Protein AF-A0A2T7BGQ7-F1 (afdb_monomer_lite)

Secondary structure (DSSP, 8-state):
-HHHHHHHHHHHHHHHHHHHHHHHHHHHHHHHHHHHHHHHHHHHHHHHHHHHHHTT-----HHHHHHHHHHHHHHHHHHHHHHHHHHHHHH-TT----HHHHHHHHHHHHHHHHHHHHHHHHHHHHHHHHHHHHHHHHHHHHHHHHHHHHHH-

Organism: NCBI:txid2169414

Radius of gyration: 31.66 Å; chains: 1; bounding box: 71×23×114 Å

pLDDT: mean 89.84, std 5.89, range [54.12, 96.81]

Sequence (153 aa):
MILFVLICVACFFTTGRHEMNLLTQQSRQYEKMGYYREEVTHHFDDALVKFNALTQYVNADAQELSNQALLINGIQADNNKVRGLLDERRADPNLAPTASQEFYEKMTRNVIILASIKDSLSQTRYQSASLREQLDACSRTSQKAINDLNRLH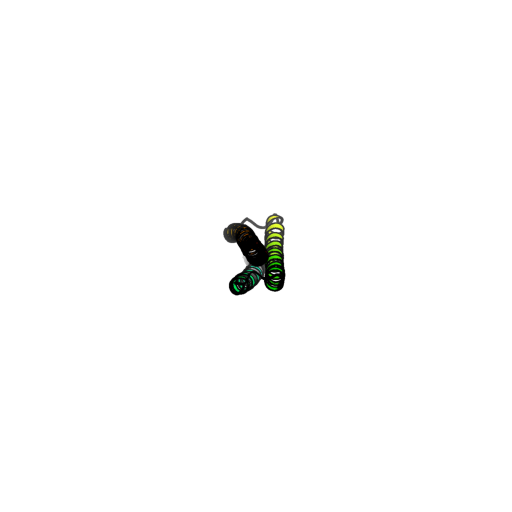

Structure (mmCIF, N/CA/C/O backbone):
data_AF-A0A2T7BGQ7-F1
#
_entry.id   AF-A0A2T7BGQ7-F1
#
loop_
_atom_site.group_PDB
_atom_site.id
_atom_site.type_symbol
_atom_site.label_atom_id
_atom_site.label_alt_id
_atom_site.label_comp_id
_atom_site.label_asym_id
_atom_site.label_entity_id
_atom_site.label_seq_id
_atom_site.pdbx_PDB_ins_code
_atom_site.Cartn_x
_atom_site.Cartn_y
_atom_site.Cartn_z
_atom_site.occupancy
_atom_site.B_iso_or_equiv
_atom_site.auth_seq_id
_ato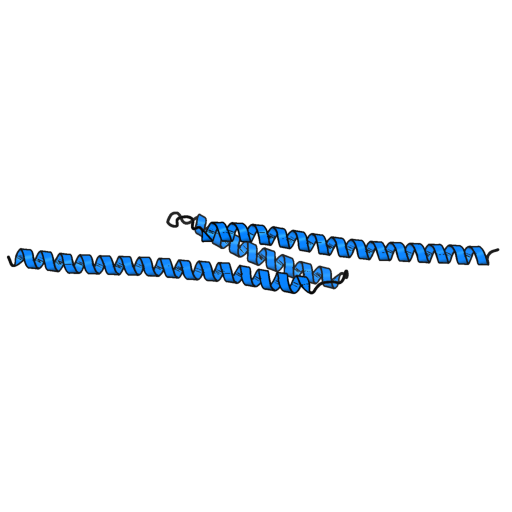m_site.auth_comp_id
_atom_site.auth_asym_id
_atom_site.auth_atom_id
_atom_site.pdbx_PDB_model_num
ATOM 1 N N . MET A 1 1 ? 34.922 6.539 -57.890 1.00 76.19 1 MET A N 1
ATOM 2 C CA . MET A 1 1 ? 33.460 6.339 -58.013 1.00 76.19 1 MET A CA 1
ATOM 3 C C . MET A 1 1 ? 33.006 5.044 -57.351 1.00 76.19 1 MET A C 1
ATOM 5 O O . MET A 1 1 ? 32.327 5.134 -56.343 1.00 76.19 1 MET A O 1
ATOM 9 N N . ILE A 1 2 ? 33.449 3.864 -57.799 1.00 88.75 2 ILE A N 1
ATOM 10 C CA . ILE A 1 2 ? 33.037 2.570 -57.204 1.00 88.75 2 ILE A CA 1
ATOM 11 C C . ILE A 1 2 ? 33.385 2.465 -55.707 1.00 88.75 2 ILE A C 1
ATOM 13 O O . ILE A 1 2 ? 32.549 2.071 -54.904 1.00 88.75 2 ILE A O 1
ATOM 17 N N . LEU A 1 3 ? 34.583 2.901 -55.309 1.00 90.25 3 LEU A N 1
ATOM 18 C CA . LEU A 1 3 ? 35.037 2.860 -53.911 1.00 90.25 3 LEU A CA 1
ATOM 19 C C . LEU A 1 3 ? 34.194 3.761 -52.987 1.00 90.25 3 LEU A C 1
ATOM 21 O O . LEU A 1 3 ? 33.871 3.380 -51.869 1.00 90.25 3 LEU A O 1
ATOM 25 N N . PHE A 1 4 ? 33.763 4.920 -53.490 1.00 90.75 4 PHE A N 1
ATOM 26 C CA . PHE A 1 4 ? 32.865 5.828 -52.772 1.00 90.75 4 PHE A CA 1
ATOM 27 C C . PHE A 1 4 ? 31.473 5.210 -52.593 1.00 90.75 4 PHE A C 1
ATOM 29 O O . PHE A 1 4 ? 30.936 5.225 -51.492 1.00 90.75 4 PHE A O 1
ATOM 36 N N . VAL A 1 5 ? 30.932 4.580 -53.642 1.00 90.44 5 VAL A N 1
ATOM 37 C CA . VAL A 1 5 ? 29.653 3.855 -53.569 1.00 90.44 5 VAL A CA 1
ATOM 38 C C . VAL A 1 5 ? 29.725 2.717 -52.547 1.00 90.44 5 VAL A C 1
ATOM 40 O O . VAL A 1 5 ? 28.813 2.575 -51.739 1.00 90.44 5 VAL A O 1
ATOM 43 N N . LEU A 1 6 ? 30.821 1.951 -52.517 1.00 90.44 6 LEU A N 1
ATOM 44 C CA . LEU A 1 6 ? 31.014 0.884 -51.529 1.00 90.44 6 LEU A CA 1
ATOM 45 C C . LEU A 1 6 ? 31.052 1.417 -50.089 1.00 90.44 6 LEU A C 1
ATOM 47 O O . LEU A 1 6 ? 30.446 0.809 -49.208 1.00 90.44 6 LEU A O 1
ATOM 51 N N . ILE A 1 7 ? 31.699 2.563 -49.851 1.00 91.00 7 ILE A N 1
ATOM 52 C CA . ILE A 1 7 ? 31.710 3.221 -48.535 1.00 91.00 7 ILE A CA 1
ATOM 53 C C . ILE A 1 7 ? 30.302 3.695 -48.155 1.00 91.00 7 ILE A C 1
ATOM 55 O O . ILE A 1 7 ? 29.855 3.423 -47.046 1.00 91.00 7 ILE A O 1
ATOM 59 N N . CYS A 1 8 ? 29.570 4.340 -49.067 1.00 88.81 8 CYS A N 1
ATOM 60 C CA . CYS A 1 8 ? 28.201 4.790 -48.803 1.00 88.81 8 CYS A CA 1
ATOM 61 C C . CYS A 1 8 ? 27.262 3.624 -48.470 1.00 88.81 8 CYS A C 1
ATOM 63 O O . CYS A 1 8 ? 26.475 3.723 -47.532 1.00 88.81 8 CYS A O 1
ATOM 65 N N . VAL A 1 9 ? 27.371 2.509 -49.197 1.00 90.12 9 VAL A N 1
ATOM 66 C CA . VAL A 1 9 ? 26.585 1.296 -48.934 1.00 90.12 9 VAL A CA 1
ATOM 67 C C . VAL A 1 9 ? 26.964 0.688 -47.582 1.00 90.12 9 VAL A C 1
ATOM 69 O O . VAL A 1 9 ? 26.077 0.342 -46.802 1.00 90.12 9 VAL A O 1
ATOM 72 N N . ALA A 1 10 ? 28.258 0.611 -47.256 1.00 90.88 10 ALA A N 1
ATOM 73 C CA . ALA A 1 10 ? 28.712 0.141 -45.950 1.00 90.88 10 ALA A CA 1
ATOM 74 C C . ALA A 1 10 ? 28.170 1.021 -44.811 1.00 90.88 10 ALA A C 1
ATOM 76 O O . ALA A 1 10 ? 27.578 0.491 -43.873 1.00 90.88 10 ALA A O 1
ATOM 77 N N . CYS A 1 11 ? 28.284 2.349 -44.929 1.00 89.44 11 CYS A N 1
ATOM 78 C CA . CYS A 1 11 ? 27.745 3.302 -43.959 1.00 89.44 11 CYS A CA 1
ATOM 79 C C . CYS A 1 11 ? 26.223 3.178 -43.807 1.00 89.44 11 CYS A C 1
ATOM 81 O O . CYS A 1 11 ? 25.717 3.190 -42.689 1.00 89.44 11 CYS A O 1
ATOM 83 N N . PHE A 1 12 ? 25.488 3.010 -44.908 1.00 92.06 12 PHE A N 1
ATOM 84 C CA . PHE A 1 12 ? 24.038 2.822 -44.876 1.00 92.06 12 PHE A CA 1
ATOM 85 C C . PHE A 1 12 ? 23.647 1.588 -44.052 1.00 92.06 12 PHE A C 1
ATOM 87 O O . PHE A 1 12 ? 22.812 1.678 -43.151 1.00 92.06 12 PHE A O 1
ATOM 94 N N . PHE A 1 13 ? 24.300 0.447 -44.289 1.00 91.44 13 PHE A N 1
ATOM 95 C CA . PHE A 1 13 ? 24.026 -0.772 -43.527 1.00 91.44 13 PHE A CA 1
ATOM 96 C C . PHE A 1 13 ? 24.464 -0.679 -42.063 1.00 91.44 13 PHE A C 1
ATOM 98 O O . PHE A 1 13 ? 23.782 -1.221 -41.190 1.00 91.44 13 PHE A O 1
ATOM 105 N N . THR A 1 14 ? 25.580 -0.006 -41.762 1.00 91.06 14 THR A N 1
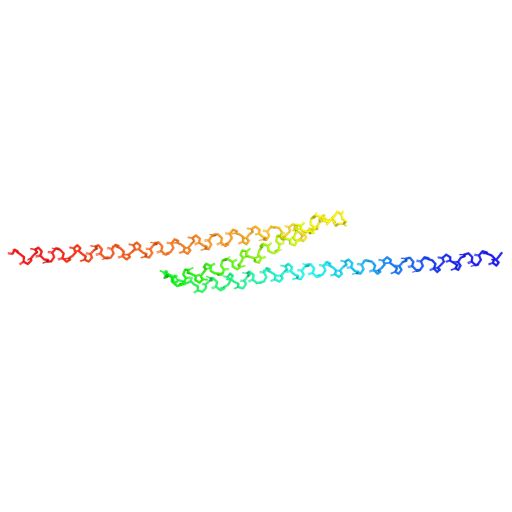ATOM 106 C CA . THR A 1 14 ? 26.020 0.179 -40.371 1.00 91.06 14 THR A CA 1
ATOM 107 C C . THR A 1 14 ? 25.074 1.089 -39.602 1.00 91.06 14 THR A C 1
ATOM 109 O O . THR A 1 14 ? 24.703 0.752 -38.479 1.00 91.06 14 THR A O 1
ATOM 112 N N . THR A 1 15 ? 24.635 2.194 -40.210 1.00 91.62 15 THR A N 1
ATOM 113 C CA . THR A 1 15 ? 23.671 3.119 -39.604 1.00 91.62 15 THR A CA 1
ATOM 114 C C . THR A 1 15 ? 22.331 2.426 -39.395 1.00 91.62 15 THR A C 1
ATOM 116 O O . THR A 1 15 ? 21.817 2.445 -38.282 1.00 91.62 15 THR A O 1
ATOM 119 N N . GLY A 1 16 ? 21.831 1.690 -40.394 1.00 85.06 16 GLY A N 1
ATOM 120 C CA . GLY A 1 16 ? 20.588 0.926 -40.258 1.00 85.06 16 GLY A CA 1
ATOM 121 C C . GLY A 1 16 ? 20.645 -0.125 -39.142 1.00 85.06 16 GLY A C 1
ATOM 122 O O . GLY A 1 16 ? 19.704 -0.262 -38.364 1.00 85.06 16 GLY A O 1
ATOM 123 N N . ARG A 1 17 ? 21.771 -0.838 -38.980 1.00 89.12 17 ARG A N 1
ATOM 124 C CA . ARG A 1 17 ? 21.958 -1.761 -37.842 1.00 89.12 17 ARG A CA 1
ATOM 125 C C . ARG A 1 17 ? 22.000 -1.033 -36.499 1.00 89.12 17 ARG A C 1
ATOM 127 O O . ARG A 1 17 ? 21.474 -1.549 -35.516 1.00 89.12 17 ARG A O 1
ATOM 134 N N . HIS A 1 18 ? 22.639 0.133 -36.443 1.00 89.44 18 HIS A N 1
ATOM 135 C CA . HIS A 1 18 ? 22.725 0.922 -35.219 1.00 89.44 18 HIS A CA 1
ATOM 136 C C . HIS A 1 18 ? 21.349 1.445 -34.787 1.00 89.44 18 HIS A C 1
ATOM 138 O O . HIS A 1 18 ? 20.975 1.268 -33.630 1.00 89.44 18 HIS A O 1
ATOM 144 N N . GLU A 1 19 ? 20.563 1.984 -35.719 1.00 89.62 19 GLU A N 1
ATOM 145 C CA . GLU A 1 19 ? 19.190 2.436 -35.467 1.00 89.62 19 GLU A CA 1
ATOM 146 C C . GLU A 1 19 ? 18.290 1.296 -34.980 1.00 89.62 19 GLU A C 1
ATOM 148 O O . GLU A 1 19 ? 17.597 1.445 -33.976 1.00 89.62 19 GLU A O 1
ATOM 153 N N . MET A 1 20 ? 18.355 0.122 -35.616 1.00 87.12 20 MET A N 1
ATOM 154 C CA . MET A 1 20 ? 17.584 -1.049 -35.177 1.00 87.12 20 MET A CA 1
ATOM 155 C C . MET A 1 20 ? 17.955 -1.501 -33.759 1.00 87.12 20 MET A C 1
ATOM 157 O O . MET A 1 20 ? 17.083 -1.882 -32.972 1.00 87.12 20 MET A O 1
ATOM 161 N N . ASN A 1 21 ? 19.239 -1.432 -33.401 1.00 90.19 21 ASN A N 1
ATOM 162 C CA . ASN A 1 21 ? 19.690 -1.740 -32.046 1.00 90.19 21 ASN A CA 1
ATOM 163 C C . ASN A 1 21 ? 19.187 -0.707 -31.029 1.00 90.19 21 ASN A C 1
ATOM 165 O O . ASN A 1 21 ? 18.715 -1.102 -29.962 1.00 90.19 21 ASN A O 1
ATOM 169 N N . LEU A 1 22 ? 19.238 0.586 -31.360 1.00 86.94 22 LEU A N 1
ATOM 170 C CA . LEU A 1 22 ? 18.708 1.658 -30.510 1.00 86.94 22 LEU A CA 1
ATOM 171 C C . LEU A 1 22 ? 17.201 1.498 -30.281 1.00 86.94 22 LEU A C 1
ATOM 173 O O . LEU A 1 22 ? 16.749 1.527 -29.138 1.00 86.94 22 LEU A O 1
ATOM 177 N N . LEU A 1 23 ? 16.434 1.236 -31.342 1.00 87.38 23 LEU A N 1
ATOM 178 C CA . LEU A 1 23 ? 14.993 0.985 -31.252 1.00 87.38 23 LEU A CA 1
ATOM 179 C C . LEU A 1 23 ? 14.683 -0.231 -30.374 1.00 87.38 23 LEU A C 1
ATOM 181 O O . LEU A 1 23 ? 13.795 -0.177 -29.526 1.00 87.38 23 LEU A O 1
ATOM 185 N N . THR A 1 24 ? 15.452 -1.312 -30.517 1.00 89.31 24 THR A N 1
ATOM 186 C CA . THR A 1 24 ? 15.290 -2.514 -29.685 1.00 89.31 24 THR A CA 1
ATOM 187 C C . THR A 1 24 ? 15.569 -2.217 -28.210 1.00 89.31 24 THR A C 1
ATOM 189 O O . THR A 1 24 ? 14.837 -2.674 -27.331 1.00 89.31 24 THR A O 1
ATOM 192 N N . GLN A 1 25 ? 16.615 -1.442 -27.912 1.00 85.94 25 GLN A N 1
ATOM 193 C CA . GLN A 1 25 ? 16.936 -1.033 -26.543 1.00 85.94 25 GLN A CA 1
ATOM 194 C C . GLN A 1 25 ? 15.834 -0.157 -25.944 1.00 85.94 25 GLN A C 1
ATOM 196 O O . GLN A 1 25 ? 15.402 -0.403 -24.817 1.00 85.94 25 GLN A O 1
ATOM 201 N N . GLN A 1 26 ? 15.338 0.810 -26.713 1.00 84.75 26 GLN A N 1
ATOM 202 C CA . GLN A 1 26 ? 14.266 1.700 -26.291 1.00 84.75 26 GLN A CA 1
ATOM 203 C C . GLN A 1 26 ? 12.957 0.930 -26.048 1.00 84.75 26 GLN A C 1
ATOM 205 O O . GLN A 1 26 ? 12.313 1.125 -25.019 1.00 84.75 26 GLN A O 1
ATOM 210 N N . SER A 1 27 ? 12.606 -0.012 -26.930 1.00 85.75 27 SER A N 1
ATOM 211 C CA . SER A 1 27 ? 11.444 -0.899 -26.762 1.00 85.75 27 SER A CA 1
ATOM 212 C C . SER A 1 27 ? 11.509 -1.671 -25.445 1.00 85.75 27 SER A C 1
ATOM 214 O O . SER A 1 27 ? 10.557 -1.662 -24.669 1.00 85.75 27 SER A O 1
ATOM 216 N N . ARG A 1 28 ? 12.664 -2.274 -25.134 1.00 87.00 28 ARG A N 1
ATOM 217 C CA . ARG A 1 28 ? 12.864 -3.006 -23.873 1.00 87.00 28 ARG A CA 1
ATOM 218 C C . ARG A 1 28 ? 12.741 -2.105 -22.646 1.00 87.00 28 ARG A C 1
ATOM 220 O O . ARG A 1 28 ? 12.263 -2.550 -21.608 1.00 87.00 28 ARG A O 1
ATOM 227 N N . GLN A 1 29 ? 13.188 -0.851 -22.730 1.00 83.00 29 GLN A N 1
ATOM 228 C CA . GLN A 1 29 ? 13.016 0.105 -21.632 1.00 83.00 29 GLN A CA 1
ATOM 229 C C . GLN A 1 29 ? 11.544 0.472 -21.422 1.00 83.00 29 GLN A C 1
ATOM 231 O O . GLN A 1 29 ? 11.095 0.542 -20.277 1.00 83.00 29 GLN A O 1
ATOM 236 N N . TYR A 1 30 ? 10.783 0.655 -22.503 1.00 83.56 30 TYR A N 1
ATOM 237 C CA . TYR A 1 30 ? 9.344 0.898 -22.412 1.00 83.56 30 TYR A CA 1
ATOM 238 C C . TYR A 1 30 ? 8.587 -0.296 -21.837 1.00 83.56 30 TYR A C 1
ATOM 240 O O . TYR A 1 30 ? 7.755 -0.094 -20.957 1.00 83.56 30 TYR A O 1
ATOM 248 N N . GLU A 1 31 ? 8.905 -1.521 -22.259 1.00 85.94 31 GLU A N 1
ATOM 249 C CA . GLU A 1 31 ? 8.313 -2.738 -21.691 1.00 85.94 31 GLU A CA 1
ATOM 250 C C . GLU A 1 31 ? 8.573 -2.829 -20.187 1.00 85.94 31 GLU A C 1
ATOM 252 O O . GLU A 1 31 ? 7.631 -2.956 -19.409 1.00 85.94 31 GLU A O 1
ATOM 257 N N . LYS A 1 32 ? 9.830 -2.664 -19.752 1.00 86.19 32 LYS A N 1
ATOM 258 C CA . LYS A 1 32 ? 10.183 -2.642 -18.322 1.00 86.19 32 LYS A CA 1
ATOM 259 C C . LYS A 1 32 ? 9.408 -1.579 -17.544 1.00 86.19 32 LYS A C 1
ATOM 261 O O . LYS A 1 32 ? 9.001 -1.819 -16.412 1.00 86.19 32 LYS A O 1
ATOM 266 N N . MET A 1 33 ? 9.204 -0.403 -18.137 1.00 84.44 33 MET A N 1
ATOM 267 C CA . MET A 1 33 ? 8.411 0.659 -17.518 1.00 84.44 33 MET A CA 1
ATOM 268 C C . MET A 1 33 ? 6.919 0.307 -17.450 1.00 84.44 33 MET A C 1
ATOM 270 O O . MET A 1 33 ? 6.262 0.653 -16.471 1.00 84.44 33 MET A O 1
ATOM 274 N N . GLY A 1 34 ? 6.395 -0.384 -18.462 1.00 86.31 34 GLY A N 1
ATOM 275 C CA . GLY A 1 34 ? 5.040 -0.932 -18.461 1.00 86.31 34 GLY A CA 1
ATOM 276 C C . GLY A 1 34 ? 4.836 -1.903 -17.303 1.00 86.31 34 GLY A C 1
ATOM 277 O O . GLY A 1 34 ? 3.988 -1.642 -16.453 1.00 86.31 34 GLY A O 1
ATOM 278 N N . TYR A 1 35 ? 5.686 -2.929 -17.209 1.00 88.88 35 TYR A N 1
ATOM 279 C CA . TYR A 1 35 ? 5.636 -3.920 -16.129 1.00 88.88 35 TYR A CA 1
ATOM 280 C C . TYR A 1 35 ? 5.745 -3.280 -14.745 1.00 88.88 35 TYR A C 1
ATOM 282 O O . TYR A 1 35 ? 4.943 -3.567 -13.866 1.00 88.88 35 TYR A O 1
ATOM 290 N N . TYR A 1 36 ? 6.684 -2.349 -14.565 1.00 90.12 36 TYR A N 1
ATOM 291 C CA . TYR A 1 36 ? 6.838 -1.629 -13.302 1.00 90.12 36 TYR A CA 1
ATOM 292 C C . TYR A 1 36 ? 5.555 -0.895 -12.881 1.00 90.12 36 TYR A C 1
ATOM 294 O O . TYR A 1 36 ? 5.154 -0.939 -11.720 1.00 90.12 36 TYR A O 1
ATOM 302 N N . ARG A 1 37 ? 4.910 -0.193 -13.819 1.00 90.44 37 ARG A N 1
ATOM 303 C CA . ARG A 1 37 ? 3.664 0.531 -13.536 1.00 90.44 37 ARG A CA 1
ATOM 304 C C . ARG A 1 37 ? 2.524 -0.421 -13.220 1.00 90.44 37 ARG A C 1
ATOM 306 O O . ARG A 1 37 ? 1.759 -0.139 -12.307 1.00 90.44 37 ARG A O 1
ATOM 313 N N . GLU A 1 38 ? 2.415 -1.508 -13.972 1.00 93.81 38 GLU A N 1
ATOM 314 C CA . GLU A 1 38 ? 1.403 -2.538 -13.759 1.00 93.81 38 GLU A CA 1
ATOM 315 C C . GLU A 1 38 ? 1.533 -3.158 -12.366 1.00 93.81 38 GLU A C 1
ATOM 317 O O . GLU A 1 38 ? 0.555 -3.202 -11.628 1.00 93.81 38 GLU A O 1
ATOM 322 N N . GLU A 1 39 ? 2.746 -3.530 -11.963 1.00 93.19 39 GLU A N 1
ATOM 323 C CA . GLU A 1 39 ? 3.010 -4.136 -10.658 1.00 93.19 39 GLU A CA 1
ATOM 324 C C . GLU A 1 39 ? 2.729 -3.169 -9.496 1.00 93.19 39 GLU A C 1
ATOM 326 O O . GLU A 1 39 ? 2.050 -3.522 -8.530 1.00 93.19 39 GLU A O 1
ATOM 331 N N . VAL A 1 40 ? 3.174 -1.911 -9.603 1.00 93.69 40 VAL A N 1
ATOM 332 C CA . VAL A 1 40 ? 2.868 -0.882 -8.596 1.00 93.69 40 VAL A CA 1
ATOM 333 C C . VAL A 1 40 ? 1.361 -0.633 -8.496 1.00 93.69 40 VAL A C 1
ATOM 335 O O . VAL A 1 40 ? 0.826 -0.552 -7.389 1.00 93.69 40 VAL A O 1
ATOM 338 N N . THR A 1 41 ? 0.671 -0.514 -9.632 1.00 93.69 41 THR A N 1
ATOM 339 C CA . THR A 1 41 ? -0.782 -0.309 -9.661 1.00 93.69 41 THR A CA 1
ATOM 340 C C . THR A 1 41 ? -1.522 -1.503 -9.065 1.00 93.69 41 THR A C 1
ATOM 342 O O . THR A 1 41 ? -2.401 -1.292 -8.236 1.00 93.69 41 THR A O 1
ATOM 345 N N . HIS A 1 42 ? -1.120 -2.735 -9.386 1.00 96.38 42 HIS A N 1
ATOM 346 C CA . HIS A 1 42 ? -1.724 -3.949 -8.838 1.00 96.38 42 HIS A CA 1
ATOM 347 C C . HIS A 1 42 ? -1.700 -3.955 -7.304 1.00 96.38 42 HIS A C 1
ATOM 349 O O . HIS A 1 42 ? -2.716 -4.210 -6.661 1.00 96.38 42 HIS A O 1
ATOM 355 N N . HIS A 1 43 ? -0.567 -3.608 -6.689 1.00 95.94 43 HIS A N 1
ATOM 356 C CA . HIS A 1 43 ? -0.480 -3.527 -5.230 1.00 95.94 43 HIS A CA 1
ATOM 357 C C . HIS A 1 43 ? -1.354 -2.416 -4.627 1.00 95.94 43 HIS A C 1
ATOM 359 O O . HIS A 1 43 ? -1.881 -2.573 -3.522 1.00 95.94 43 HIS A O 1
ATOM 365 N N . PHE A 1 44 ? -1.538 -1.292 -5.326 1.00 95.88 44 PHE A N 1
ATOM 366 C CA . PHE A 1 44 ? -2.478 -0.262 -4.878 1.00 95.88 44 PHE A CA 1
ATOM 367 C C . PHE A 1 44 ? -3.937 -0.702 -5.008 1.00 95.88 44 PHE A C 1
ATOM 369 O O . PHE A 1 44 ? -4.729 -0.401 -4.112 1.00 95.88 44 PHE A O 1
ATOM 376 N N . ASP A 1 45 ? -4.287 -1.437 -6.061 1.00 96.44 45 ASP A N 1
ATOM 377 C CA . ASP A 1 45 ? -5.623 -2.008 -6.235 1.00 96.44 45 ASP A CA 1
ATOM 378 C C . ASP A 1 45 ? -5.921 -3.042 -5.140 1.00 96.44 45 ASP A C 1
ATOM 380 O O . ASP A 1 45 ? -6.977 -3.001 -4.503 1.00 96.44 45 ASP A O 1
ATOM 384 N N . ASP A 1 46 ? -4.949 -3.895 -4.821 1.00 96.12 46 ASP A N 1
ATOM 385 C CA . ASP A 1 46 ? -5.024 -4.848 -3.715 1.00 96.12 46 ASP A CA 1
ATOM 386 C C . ASP A 1 46 ? -5.246 -4.161 -2.361 1.00 96.12 46 ASP A C 1
ATOM 388 O O . ASP A 1 46 ? -6.049 -4.629 -1.541 1.00 96.12 46 ASP A O 1
ATOM 392 N N . ALA A 1 47 ? -4.552 -3.048 -2.111 1.00 94.38 47 ALA A N 1
ATOM 393 C CA . ALA A 1 47 ? -4.749 -2.244 -0.911 1.00 94.38 47 ALA A CA 1
ATOM 394 C C . ALA A 1 47 ? -6.141 -1.590 -0.898 1.00 94.38 47 ALA A C 1
ATOM 396 O O . ALA A 1 47 ? -6.811 -1.581 0.138 1.00 94.38 47 ALA A O 1
ATOM 397 N N . LEU A 1 48 ? -6.611 -1.083 -2.041 1.00 94.69 48 LEU A N 1
ATOM 398 C CA . LEU A 1 48 ? -7.932 -0.471 -2.184 1.00 94.69 48 LEU A CA 1
ATOM 399 C C . LEU A 1 48 ? -9.058 -1.472 -1.897 1.00 94.69 48 LEU A C 1
ATOM 401 O O . LEU A 1 48 ? -9.993 -1.146 -1.165 1.00 94.69 48 LEU A O 1
ATOM 405 N N . VAL A 1 49 ? -8.959 -2.703 -2.404 1.00 96.44 49 VAL A N 1
ATOM 406 C CA . VAL A 1 49 ? -9.924 -3.776 -2.110 1.00 96.44 49 VAL A CA 1
ATOM 407 C C . VAL A 1 49 ? -9.997 -4.046 -0.606 1.00 96.44 49 VAL A C 1
ATOM 409 O O . VAL A 1 49 ? -11.092 -4.139 -0.045 1.00 96.44 49 VAL A O 1
ATOM 412 N N . LYS A 1 50 ? -8.850 -4.103 0.080 1.00 95.56 50 LYS A N 1
ATOM 413 C CA . LYS A 1 50 ? -8.797 -4.304 1.537 1.00 95.56 50 LYS A CA 1
ATOM 414 C C . LYS A 1 50 ? -9.369 -3.109 2.304 1.00 95.56 50 LYS A C 1
ATOM 416 O O . LYS A 1 50 ? -10.108 -3.310 3.267 1.00 95.56 50 LYS A O 1
ATOM 421 N N . PHE A 1 51 ? -9.107 -1.877 1.864 1.00 94.25 51 PHE A N 1
ATOM 422 C CA . PHE A 1 51 ? -9.749 -0.685 2.430 1.00 94.25 51 PHE A CA 1
ATOM 423 C C . PHE A 1 51 ? -11.268 -0.712 2.260 1.00 94.25 51 PHE A C 1
ATOM 425 O O . PHE A 1 51 ? -11.993 -0.391 3.200 1.00 94.25 51 PHE A O 1
ATOM 432 N N . ASN A 1 52 ? -11.762 -1.145 1.102 1.00 93.62 52 ASN A N 1
ATOM 433 C CA . ASN A 1 52 ? -13.194 -1.292 0.868 1.00 93.62 52 ASN A CA 1
ATOM 434 C C . ASN A 1 52 ? -13.800 -2.361 1.784 1.00 93.62 52 ASN A C 1
ATOM 436 O O . ASN A 1 52 ? -14.842 -2.119 2.391 1.00 93.62 52 ASN A O 1
ATOM 440 N N . ALA A 1 53 ? -13.130 -3.498 1.977 1.00 91.94 53 ALA A N 1
ATOM 441 C CA . ALA A 1 53 ? -13.562 -4.505 2.945 1.00 91.94 53 ALA A CA 1
ATOM 442 C C . ALA A 1 53 ? -13.588 -3.951 4.385 1.00 91.94 53 ALA A C 1
ATOM 444 O O . ALA A 1 53 ? -14.535 -4.199 5.128 1.00 91.94 53 ALA A O 1
ATOM 445 N N . LEU A 1 54 ? -12.620 -3.104 4.758 1.00 90.38 54 LEU A N 1
ATOM 446 C CA . LEU A 1 54 ? -12.577 -2.431 6.061 1.00 90.38 54 LEU A CA 1
ATOM 447 C C . LEU A 1 54 ? -13.792 -1.526 6.343 1.00 90.38 54 LEU A C 1
ATOM 449 O O . LEU A 1 54 ? -14.073 -1.236 7.510 1.00 90.38 54 LEU A O 1
ATOM 453 N N . THR A 1 55 ? -14.519 -1.075 5.316 1.00 86.81 55 THR A N 1
ATOM 454 C CA . THR A 1 55 ? -15.744 -0.267 5.486 1.00 86.81 55 THR A CA 1
ATOM 455 C C . THR A 1 55 ? -16.949 -1.079 5.958 1.00 86.81 55 THR A C 1
ATOM 457 O O . THR A 1 55 ? -17.859 -0.507 6.553 1.00 86.81 55 THR A O 1
ATOM 460 N N . GLN A 1 56 ? -16.942 -2.398 5.746 1.00 86.62 56 GLN A N 1
ATOM 461 C CA . GLN A 1 56 ? -18.044 -3.289 6.127 1.00 86.62 56 GLN A CA 1
ATOM 462 C C . GLN A 1 56 ? -18.070 -3.5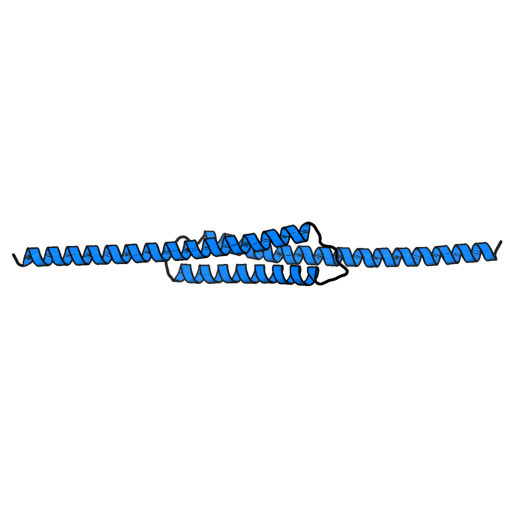68 7.634 1.00 86.62 56 GLN A C 1
ATOM 464 O O . GLN A 1 56 ? -19.091 -3.984 8.175 1.00 86.62 56 GLN A O 1
ATOM 469 N N . TYR A 1 57 ? -16.953 -3.305 8.310 1.00 83.88 57 TYR A N 1
ATOM 470 C CA . TYR A 1 57 ? -16.802 -3.502 9.739 1.00 83.88 57 TYR A CA 1
ATOM 471 C C . TYR A 1 57 ? -17.334 -2.296 10.531 1.00 83.88 57 TYR A C 1
ATOM 473 O O . TYR A 1 57 ? -16.750 -1.199 10.536 1.00 83.88 57 TYR A O 1
ATOM 481 N N . VAL A 1 58 ? -18.483 -2.513 11.172 1.00 77.44 58 VAL A N 1
ATOM 482 C CA . VAL A 1 58 ? -19.242 -1.541 11.963 1.00 77.44 58 VAL A CA 1
ATOM 483 C C . VAL A 1 58 ? -19.384 -1.912 13.442 1.00 77.44 58 VAL A C 1
ATOM 485 O O . VAL A 1 58 ? -19.639 -1.002 14.235 1.00 77.44 58 VAL A O 1
ATOM 488 N N . ASN A 1 59 ? -19.207 -3.176 13.840 1.00 78.88 59 ASN A N 1
ATOM 489 C CA . ASN A 1 59 ? -19.394 -3.597 15.226 1.00 78.88 59 ASN A CA 1
ATOM 490 C C . ASN A 1 59 ? -18.107 -3.470 16.042 1.00 78.88 59 ASN A C 1
ATOM 492 O O . ASN A 1 59 ? -16.983 -3.456 15.542 1.00 78.88 59 ASN A O 1
ATOM 496 N N . ALA A 1 60 ? -18.298 -3.350 17.350 1.00 76.00 60 ALA A N 1
ATOM 497 C CA . ALA A 1 60 ? -17.232 -3.210 18.328 1.00 76.00 60 ALA A CA 1
ATOM 498 C C . ALA A 1 60 ? -17.030 -4.524 19.097 1.00 76.00 60 ALA A C 1
ATOM 500 O O . ALA A 1 60 ? -17.044 -4.529 20.325 1.00 76.00 60 ALA A O 1
ATOM 501 N N . ASP A 1 61 ? -16.882 -5.637 18.376 1.00 82.94 61 ASP A N 1
ATOM 502 C CA . ASP A 1 61 ? -16.560 -6.942 18.957 1.00 82.94 61 ASP A CA 1
ATOM 503 C C . ASP A 1 61 ? -15.115 -7.372 18.645 1.00 82.94 61 ASP A C 1
ATOM 505 O O . ASP A 1 61 ? -14.454 -6.848 17.743 1.00 82.94 61 ASP A O 1
ATOM 509 N N . ALA A 1 62 ? -14.601 -8.316 19.436 1.00 82.56 62 ALA A N 1
ATOM 510 C CA . ALA A 1 62 ? -13.208 -8.750 19.359 1.00 82.56 62 ALA A CA 1
ATOM 511 C C . ALA A 1 62 ? -12.875 -9.518 18.066 1.00 82.56 62 ALA A C 1
ATOM 513 O O . ALA A 1 62 ? -11.745 -9.433 17.578 1.00 82.56 62 ALA A O 1
ATOM 514 N N . GLN A 1 63 ? -13.840 -10.246 17.496 1.00 87.62 63 GLN A N 1
ATOM 515 C CA . GLN A 1 63 ? -13.649 -10.977 16.243 1.00 87.62 63 GLN A CA 1
ATOM 516 C C . GLN A 1 63 ? -13.511 -9.991 15.082 1.00 87.62 63 GLN A C 1
ATOM 518 O O . GLN A 1 63 ? -12.622 -10.124 14.240 1.00 87.62 63 GLN A O 1
ATOM 523 N N . GLU A 1 64 ? -14.358 -8.967 15.066 1.00 87.25 64 GLU A N 1
ATOM 524 C CA . GLU A 1 64 ? -14.329 -7.915 14.067 1.00 87.25 64 GLU A CA 1
ATOM 525 C C . GLU A 1 64 ? -13.049 -7.079 14.158 1.00 87.25 64 GLU A C 1
ATOM 527 O O . GLU A 1 64 ? -12.461 -6.731 13.134 1.00 87.25 64 GLU A O 1
ATOM 532 N N . LEU A 1 65 ? -12.570 -6.799 15.373 1.00 87.94 65 LEU A N 1
ATOM 533 C CA . LEU A 1 65 ? -11.287 -6.128 15.591 1.00 87.94 65 LEU A CA 1
ATOM 534 C C . LEU A 1 65 ? -10.112 -6.965 15.055 1.00 87.94 65 LEU A C 1
ATOM 536 O O . LEU A 1 65 ? -9.240 -6.434 14.367 1.00 87.94 65 LEU A O 1
ATOM 540 N N . SER A 1 66 ? -10.112 -8.278 15.306 1.00 89.44 66 SER A N 1
ATOM 541 C CA . SER A 1 66 ? -9.085 -9.193 14.792 1.00 89.44 66 SER A CA 1
ATOM 542 C C . SER A 1 66 ? -9.082 -9.254 13.259 1.00 89.44 66 SER A C 1
ATOM 544 O O . SER A 1 66 ? -8.031 -9.112 12.629 1.00 89.44 66 SER A O 1
ATOM 546 N N . ASN A 1 67 ? -10.260 -9.376 12.643 1.00 91.81 67 ASN A N 1
ATOM 547 C CA . ASN A 1 67 ? -10.399 -9.388 11.187 1.00 91.81 67 ASN A CA 1
ATOM 548 C C . ASN A 1 67 ? -9.946 -8.061 10.552 1.00 91.81 67 ASN A C 1
ATOM 550 O O . ASN A 1 67 ? -9.292 -8.060 9.507 1.00 91.81 67 ASN A O 1
ATOM 554 N N . GLN A 1 68 ? -10.250 -6.926 11.190 1.00 92.06 68 GLN A N 1
ATOM 555 C CA . GLN A 1 68 ? -9.770 -5.613 10.756 1.00 92.06 68 GLN A CA 1
ATOM 556 C C . GLN A 1 68 ? -8.241 -5.518 10.815 1.00 92.06 68 GLN A C 1
ATOM 558 O O . GLN A 1 68 ? -7.632 -5.045 9.855 1.00 92.06 68 GLN A O 1
ATOM 563 N N . ALA A 1 69 ? -7.614 -6.024 11.882 1.00 92.19 69 ALA A N 1
ATOM 564 C CA . ALA A 1 69 ? -6.158 -6.041 12.014 1.00 92.19 69 ALA A CA 1
ATOM 565 C C . ALA A 1 69 ? -5.483 -6.849 10.890 1.00 92.19 69 ALA A C 1
ATOM 567 O O . ALA A 1 69 ? -4.470 -6.416 10.341 1.00 92.19 69 ALA A O 1
ATOM 568 N N . LEU A 1 70 ? -6.066 -7.985 10.482 1.00 94.44 70 LEU A N 1
ATOM 569 C CA . LEU A 1 70 ? -5.563 -8.771 9.348 1.00 94.44 70 LEU A CA 1
ATOM 570 C C . LEU A 1 70 ? -5.581 -7.976 8.034 1.00 94.44 70 LEU A C 1
ATOM 572 O O . LEU A 1 70 ? -4.592 -7.984 7.299 1.00 94.44 70 LEU A O 1
ATOM 576 N N . LEU A 1 71 ? -6.670 -7.257 7.747 1.00 95.25 71 LEU A N 1
ATOM 577 C CA . LEU A 1 71 ? -6.758 -6.423 6.544 1.00 95.25 71 LEU A CA 1
ATOM 578 C C . LEU A 1 71 ? -5.775 -5.251 6.577 1.00 95.25 71 LEU A C 1
ATOM 580 O O . LEU A 1 71 ? -5.140 -4.965 5.563 1.00 95.25 71 LEU A O 1
ATOM 584 N N . ILE A 1 72 ? -5.621 -4.597 7.731 1.00 95.12 72 ILE A N 1
ATOM 585 C CA . ILE A 1 72 ? -4.670 -3.494 7.920 1.00 95.12 72 ILE A CA 1
ATOM 586 C C . ILE A 1 72 ? -3.234 -3.981 7.701 1.00 95.12 72 ILE A C 1
ATOM 588 O O . ILE A 1 72 ? -2.477 -3.342 6.971 1.00 95.12 72 ILE A O 1
ATOM 592 N N . ASN A 1 73 ? -2.874 -5.143 8.249 1.00 95.25 73 ASN A N 1
ATOM 593 C CA . ASN A 1 73 ? -1.567 -5.757 8.020 1.00 95.25 73 ASN A CA 1
ATOM 594 C C . ASN A 1 73 ? -1.344 -6.086 6.537 1.00 95.25 73 ASN A C 1
ATOM 596 O O . ASN A 1 73 ? -0.259 -5.844 6.013 1.00 95.25 73 ASN A O 1
ATOM 600 N N . GLY A 1 74 ? -2.375 -6.581 5.844 1.00 95.81 74 GLY 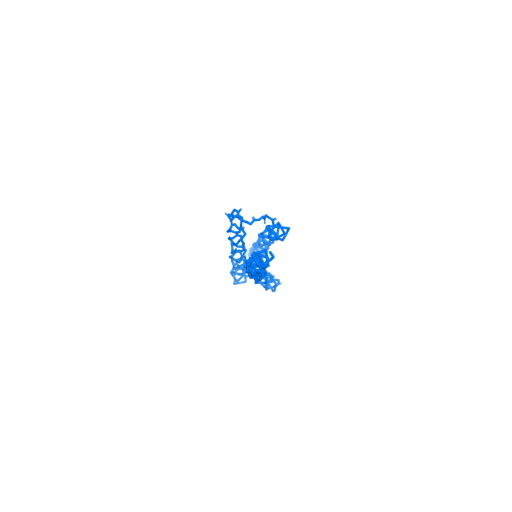A N 1
ATOM 601 C CA . GLY A 1 74 ? -2.329 -6.809 4.398 1.00 95.81 74 GLY A CA 1
ATOM 602 C C . GLY A 1 74 ? -2.054 -5.525 3.610 1.00 95.81 74 GLY A C 1
ATOM 603 O O . GLY A 1 74 ? -1.143 -5.494 2.791 1.00 95.81 74 GLY A O 1
ATOM 604 N N . ILE A 1 75 ? -2.766 -4.438 3.922 1.00 96.81 75 ILE A N 1
ATOM 605 C CA . ILE A 1 75 ? -2.549 -3.116 3.310 1.00 96.81 75 ILE A CA 1
ATOM 606 C C . ILE A 1 75 ? -1.114 -2.628 3.539 1.00 96.81 75 ILE A C 1
ATOM 608 O O . ILE A 1 75 ? -0.473 -2.113 2.624 1.00 96.81 75 ILE A O 1
ATOM 612 N N . GLN A 1 76 ? -0.593 -2.782 4.759 1.00 95.50 76 GLN A N 1
ATOM 613 C CA . GLN A 1 76 ? 0.783 -2.399 5.076 1.00 95.50 76 GLN A CA 1
ATOM 614 C C . GLN A 1 76 ? 1.801 -3.241 4.299 1.00 95.50 76 GLN A C 1
ATOM 616 O O . GLN A 1 76 ? 2.801 -2.698 3.830 1.00 95.50 76 GLN A O 1
ATOM 621 N N . ALA A 1 77 ? 1.548 -4.541 4.136 1.00 96.25 77 ALA A N 1
ATOM 622 C CA . ALA A 1 77 ? 2.401 -5.433 3.362 1.00 96.25 77 ALA A CA 1
ATOM 623 C C . ALA A 1 77 ? 2.448 -5.028 1.880 1.00 96.25 77 ALA A C 1
ATOM 625 O O . ALA A 1 77 ? 3.546 -4.852 1.347 1.00 96.25 77 ALA A O 1
ATOM 626 N N . ASP A 1 78 ? 1.294 -4.793 1.249 1.00 96.19 78 ASP A N 1
ATOM 627 C CA . ASP A 1 78 ? 1.214 -4.341 -0.149 1.00 96.19 78 ASP A CA 1
ATOM 628 C C . ASP A 1 78 ? 1.914 -2.990 -0.334 1.00 96.19 78 ASP A C 1
ATOM 630 O O . ASP A 1 78 ? 2.724 -2.798 -1.240 1.00 96.19 78 ASP A O 1
ATOM 634 N N . ASN A 1 79 ? 1.692 -2.059 0.595 1.00 96.50 79 ASN A N 1
ATOM 635 C CA . ASN A 1 79 ? 2.346 -0.759 0.558 1.00 96.50 79 ASN A CA 1
ATOM 636 C C . ASN A 1 79 ? 3.873 -0.857 0.715 1.00 96.50 79 ASN A C 1
ATOM 638 O O . ASN A 1 79 ? 4.620 -0.112 0.079 1.00 96.50 79 ASN A O 1
ATOM 642 N N . ASN A 1 80 ? 4.361 -1.781 1.545 1.00 95.94 80 ASN A N 1
ATOM 643 C CA . ASN A 1 80 ? 5.793 -2.031 1.692 1.00 95.94 80 ASN A CA 1
ATOM 644 C C . ASN A 1 80 ? 6.400 -2.649 0.425 1.00 95.94 80 ASN A C 1
ATOM 646 O O . ASN A 1 80 ? 7.543 -2.327 0.102 1.00 95.94 80 ASN A O 1
ATOM 650 N N . LYS A 1 81 ? 5.648 -3.470 -0.323 1.00 96.69 81 LYS A N 1
ATOM 651 C CA . LYS A 1 81 ? 6.077 -3.959 -1.644 1.00 96.69 81 LYS A CA 1
ATOM 652 C C . LYS A 1 81 ? 6.255 -2.812 -2.630 1.00 96.69 81 LYS A C 1
ATOM 654 O O . LYS A 1 81 ? 7.324 -2.697 -3.222 1.00 96.69 81 LYS A O 1
ATOM 659 N N . VAL A 1 82 ? 5.286 -1.897 -2.711 1.00 95.81 82 VAL A N 1
ATOM 660 C CA . VAL A 1 82 ? 5.410 -0.695 -3.553 1.00 95.81 82 VAL A CA 1
ATOM 661 C C . VAL A 1 82 ? 6.619 0.151 -3.153 1.00 95.81 82 VAL A C 1
ATOM 663 O O . VAL A 1 82 ? 7.365 0.601 -4.018 1.00 95.81 82 VAL A O 1
ATOM 666 N N . ARG A 1 83 ? 6.853 0.353 -1.850 1.00 95.25 83 ARG A N 1
ATOM 667 C CA . ARG A 1 83 ? 8.046 1.073 -1.371 1.00 95.25 83 ARG A CA 1
ATOM 668 C C . ARG A 1 83 ? 9.342 0.392 -1.810 1.00 95.25 83 ARG A C 1
ATOM 670 O O . ARG A 1 83 ? 10.229 1.088 -2.284 1.00 95.25 83 ARG A O 1
ATOM 677 N N . GLY A 1 84 ? 9.413 -0.938 -1.728 1.00 94.62 84 GLY A N 1
ATOM 678 C CA . GLY A 1 84 ? 10.544 -1.713 -2.243 1.00 94.62 84 GLY A CA 1
ATOM 679 C C . GLY A 1 84 ? 10.789 -1.464 -3.733 1.00 94.62 84 GLY A C 1
ATOM 680 O O . GLY A 1 84 ? 11.893 -1.089 -4.111 1.00 94.62 84 GLY A O 1
ATOM 681 N N . LEU A 1 85 ? 9.743 -1.548 -4.561 1.00 93.31 85 LEU A N 1
ATOM 682 C CA . LEU A 1 85 ? 9.826 -1.277 -6.004 1.00 93.31 85 LEU A CA 1
ATOM 683 C C . LEU A 1 85 ? 10.270 0.168 -6.309 1.00 93.31 85 LEU A C 1
ATOM 685 O O . LEU A 1 85 ? 11.008 0.422 -7.263 1.00 93.31 85 LEU A O 1
ATOM 689 N N . LEU A 1 86 ? 9.815 1.141 -5.513 1.00 92.56 86 LEU A N 1
ATOM 690 C CA . LEU A 1 86 ? 10.224 2.544 -5.633 1.00 92.56 86 LEU A CA 1
ATOM 691 C C . LEU A 1 86 ? 11.698 2.746 -5.257 1.00 92.56 86 LEU A C 1
ATOM 693 O O . LEU A 1 86 ? 12.401 3.482 -5.954 1.00 92.56 86 LEU A O 1
ATOM 697 N N . ASP A 1 87 ? 12.160 2.100 -4.188 1.00 92.69 87 ASP A N 1
ATOM 698 C CA . ASP A 1 87 ? 13.542 2.185 -3.714 1.00 92.69 87 ASP A CA 1
ATOM 699 C C . ASP A 1 87 ? 14.510 1.483 -4.680 1.00 92.69 87 ASP A C 1
ATOM 701 O O . ASP A 1 87 ? 15.544 2.057 -5.024 1.00 92.69 87 ASP A O 1
ATOM 705 N N . GLU A 1 88 ? 14.149 0.306 -5.203 1.00 90.88 88 GLU A N 1
ATOM 706 C CA . GLU A 1 88 ? 14.910 -0.410 -6.239 1.00 90.88 88 GLU A CA 1
ATOM 707 C C . GLU A 1 88 ? 15.090 0.446 -7.494 1.00 90.88 88 GLU A C 1
ATOM 709 O O . GLU A 1 88 ? 16.201 0.598 -8.004 1.00 90.88 88 GLU A O 1
ATOM 714 N N . ARG A 1 89 ? 14.010 1.079 -7.961 1.00 87.56 89 ARG A N 1
ATOM 715 C CA . ARG A 1 89 ? 14.058 1.990 -9.107 1.00 87.56 89 ARG A CA 1
ATOM 716 C C . ARG A 1 89 ? 14.910 3.225 -8.830 1.00 87.56 89 ARG A C 1
ATOM 718 O O . ARG A 1 89 ? 15.625 3.674 -9.718 1.00 87.56 89 ARG A O 1
ATOM 725 N N . ARG A 1 90 ? 14.817 3.799 -7.628 1.00 88.00 90 ARG A N 1
ATOM 726 C CA . ARG A 1 90 ? 15.615 4.967 -7.226 1.00 88.00 90 ARG A CA 1
ATOM 727 C C . ARG A 1 90 ? 17.108 4.639 -7.164 1.00 88.00 90 ARG A C 1
ATOM 729 O O . ARG A 1 90 ? 17.925 5.519 -7.416 1.00 88.00 90 ARG A O 1
ATOM 736 N N . ALA A 1 91 ? 17.452 3.404 -6.810 1.00 87.88 91 ALA A N 1
ATOM 737 C CA . ALA A 1 91 ? 18.831 2.946 -6.724 1.00 87.88 91 ALA A CA 1
ATOM 738 C C . ALA A 1 91 ? 19.482 2.693 -8.096 1.00 87.88 91 ALA A C 1
ATOM 740 O O . ALA A 1 91 ? 20.707 2.597 -8.154 1.00 87.88 91 ALA A O 1
ATOM 741 N N . ASP A 1 92 ? 18.714 2.598 -9.189 1.00 86.00 92 ASP A N 1
ATOM 742 C CA . ASP A 1 92 ? 19.270 2.432 -10.536 1.00 86.00 92 ASP A CA 1
ATOM 743 C C . ASP A 1 92 ? 19.817 3.772 -11.071 1.00 86.00 92 ASP A C 1
ATOM 745 O O . ASP A 1 92 ? 19.041 4.677 -11.395 1.00 86.00 92 ASP A O 1
ATOM 749 N N . PRO A 1 93 ? 21.147 3.916 -11.228 1.00 79.31 93 PRO A N 1
ATOM 750 C CA . PRO A 1 93 ? 21.762 5.161 -11.685 1.00 79.31 93 PRO A CA 1
ATOM 751 C C . PRO A 1 93 ? 21.430 5.503 -13.146 1.00 79.31 93 PRO A C 1
ATOM 753 O O . PRO A 1 93 ? 21.676 6.627 -13.580 1.00 79.31 93 PRO A O 1
ATOM 756 N N . ASN A 1 94 ? 20.887 4.555 -13.916 1.00 79.44 94 ASN A N 1
ATOM 757 C CA . ASN A 1 94 ? 20.540 4.749 -15.324 1.00 79.44 94 ASN A CA 1
ATOM 758 C C . ASN A 1 94 ? 19.104 5.258 -15.520 1.00 79.44 94 ASN A C 1
ATOM 760 O O . ASN A 1 94 ? 18.697 5.519 -16.654 1.00 79.44 94 ASN A O 1
ATOM 764 N N . LEU A 1 95 ? 18.321 5.378 -14.444 1.00 77.25 95 LEU A N 1
ATOM 765 C CA . LEU A 1 95 ? 16.922 5.789 -14.489 1.00 77.25 95 LEU A CA 1
ATOM 766 C C . LEU A 1 95 ? 16.750 7.173 -13.861 1.00 77.25 95 LEU A C 1
ATOM 768 O O . LEU A 1 95 ? 16.969 7.383 -12.672 1.00 77.25 95 LEU A O 1
ATOM 772 N N . ALA A 1 96 ? 16.295 8.131 -14.668 1.00 75.38 96 ALA A N 1
ATOM 773 C CA . ALA A 1 96 ? 15.905 9.435 -14.154 1.00 75.38 96 ALA A CA 1
ATOM 774 C C . ALA A 1 96 ? 14.597 9.332 -13.338 1.00 75.38 96 ALA A C 1
ATOM 776 O O . ALA A 1 96 ? 13.692 8.573 -13.719 1.00 75.38 96 ALA A O 1
ATOM 777 N N . PRO A 1 97 ? 14.447 10.127 -12.260 1.00 75.19 97 PRO A N 1
ATOM 778 C CA . PRO A 1 97 ? 13.186 10.246 -11.541 1.00 75.19 97 PRO A CA 1
ATOM 779 C C . PRO A 1 97 ? 12.058 10.650 -12.492 1.00 75.19 97 PRO A C 1
ATOM 781 O O . PRO A 1 97 ? 12.214 11.537 -13.330 1.00 75.19 97 PRO A O 1
ATOM 784 N N . THR A 1 98 ? 10.899 10.009 -12.353 1.00 81.12 98 THR A N 1
ATOM 785 C CA . THR A 1 98 ? 9.718 10.307 -13.180 1.00 81.12 98 THR A CA 1
ATOM 786 C C . THR A 1 98 ? 8.616 10.937 -12.337 1.00 81.12 98 THR A C 1
ATOM 788 O O . THR A 1 98 ? 8.488 10.621 -11.158 1.00 81.12 98 THR A O 1
ATOM 791 N N . ALA A 1 99 ? 7.750 11.756 -12.941 1.00 83.06 99 ALA A N 1
ATOM 792 C CA . ALA A 1 99 ? 6.578 12.303 -12.246 1.00 83.06 99 ALA A CA 1
ATOM 793 C C . ALA A 1 99 ? 5.667 11.198 -11.663 1.00 83.06 99 ALA A C 1
ATOM 795 O O . ALA A 1 99 ? 5.107 11.355 -10.580 1.00 83.06 99 ALA A O 1
ATOM 796 N N . SER A 1 100 ? 5.571 10.044 -12.341 1.00 82.88 100 SER A N 1
ATOM 797 C CA . SER A 1 100 ? 4.854 8.870 -11.824 1.00 82.88 100 SER A CA 1
ATOM 798 C C . SER A 1 100 ? 5.453 8.334 -10.522 1.00 82.88 100 SER A C 1
ATOM 800 O O . SER A 1 100 ? 4.710 7.921 -9.641 1.00 82.88 100 SER A O 1
ATOM 802 N N . GLN A 1 101 ? 6.776 8.382 -10.364 1.00 86.88 101 GLN A N 1
ATOM 803 C CA . GLN A 1 101 ? 7.443 7.919 -9.147 1.00 86.88 101 GLN A CA 1
ATOM 804 C C . GLN A 1 101 ? 7.107 8.812 -7.948 1.00 86.88 101 GLN A C 1
ATOM 806 O O . GLN A 1 101 ? 6.724 8.303 -6.900 1.00 86.88 101 GLN A O 1
ATOM 811 N N . GLU A 1 102 ? 7.164 10.137 -8.112 1.00 89.56 102 GLU A N 1
ATOM 812 C CA . GLU A 1 102 ? 6.770 11.074 -7.050 1.00 89.56 102 GLU A CA 1
ATOM 813 C C . GLU A 1 102 ? 5.298 10.884 -6.648 1.00 89.56 102 GLU A C 1
ATOM 815 O O . GLU A 1 102 ? 4.943 10.936 -5.466 1.00 89.56 102 GLU A O 1
ATOM 820 N N . PHE A 1 103 ? 4.429 10.634 -7.630 1.00 91.62 103 PHE A N 1
ATOM 821 C CA . PHE A 1 103 ? 3.026 10.329 -7.384 1.00 91.62 103 PHE A CA 1
ATOM 822 C C . PHE A 1 103 ? 2.852 9.050 -6.553 1.00 91.62 103 PHE A C 1
ATOM 824 O O . PHE A 1 103 ? 2.168 9.085 -5.528 1.00 91.62 103 PHE A O 1
ATOM 831 N N . TYR A 1 104 ? 3.520 7.953 -6.919 1.00 93.94 104 TYR A N 1
ATOM 832 C CA . TYR A 1 104 ? 3.471 6.707 -6.149 1.00 93.94 104 TYR A CA 1
ATOM 833 C C . TYR A 1 104 ? 4.038 6.874 -4.733 1.00 93.94 104 TYR A C 1
ATOM 835 O O . TYR A 1 104 ? 3.464 6.369 -3.771 1.00 93.94 104 TYR A O 1
ATOM 843 N N . GLU A 1 105 ? 5.096 7.662 -4.549 1.00 93.50 105 GLU A N 1
ATOM 844 C CA . GLU A 1 105 ? 5.608 7.995 -3.216 1.00 93.50 105 GLU A CA 1
ATOM 845 C C . GLU A 1 105 ? 4.588 8.764 -2.364 1.00 93.50 105 GLU A C 1
ATOM 847 O O . GLU A 1 105 ? 4.467 8.525 -1.162 1.00 93.50 105 GLU A O 1
ATOM 852 N N . LYS A 1 106 ? 3.825 9.685 -2.963 1.00 95.12 106 LYS A N 1
ATOM 853 C CA . LYS A 1 106 ? 2.722 10.362 -2.263 1.00 95.12 106 LYS A CA 1
ATOM 854 C C . LYS A 1 106 ? 1.616 9.375 -1.904 1.00 95.12 106 LYS A C 1
ATOM 856 O O . LYS A 1 106 ? 1.138 9.397 -0.771 1.00 95.12 106 LYS A O 1
ATOM 861 N N . MET A 1 107 ? 1.245 8.488 -2.827 1.00 95.00 107 MET A N 1
ATOM 862 C CA . MET A 1 107 ? 0.237 7.461 -2.569 1.00 95.00 107 MET A CA 1
ATOM 863 C C . MET A 1 107 ? 0.643 6.533 -1.424 1.00 95.00 107 MET A C 1
ATOM 865 O O . MET A 1 107 ? -0.165 6.311 -0.527 1.00 95.00 107 MET A O 1
ATOM 869 N N . THR A 1 108 ? 1.892 6.057 -1.389 1.00 96.06 108 THR A N 1
ATOM 870 C CA . THR A 1 108 ? 2.342 5.163 -0.308 1.00 96.06 108 THR A CA 1
ATOM 871 C C . THR A 1 108 ? 2.261 5.816 1.073 1.00 96.06 108 THR A C 1
ATOM 873 O O . THR A 1 108 ? 1.900 5.164 2.055 1.00 96.06 108 THR A O 1
ATOM 876 N N . ARG A 1 109 ? 2.537 7.125 1.166 1.00 95.56 109 ARG A N 1
ATOM 877 C CA . ARG A 1 109 ? 2.335 7.895 2.404 1.00 95.56 109 ARG A CA 1
ATOM 878 C C . ARG A 1 109 ? 0.859 7.968 2.786 1.00 95.56 109 ARG A C 1
ATOM 880 O O . ARG A 1 109 ? 0.521 7.734 3.944 1.00 95.56 109 ARG A O 1
ATOM 887 N N . ASN A 1 110 ? -0.016 8.245 1.823 1.00 95.56 110 ASN A N 1
ATOM 888 C CA . ASN A 1 110 ? -1.455 8.339 2.065 1.00 95.56 110 ASN A CA 1
ATOM 889 C C . ASN A 1 110 ? -2.055 7.002 2.522 1.00 95.56 110 ASN A C 1
ATOM 891 O O . ASN A 1 110 ? -2.880 6.995 3.431 1.00 95.56 110 ASN A O 1
ATOM 895 N N . VAL A 1 111 ? -1.607 5.880 1.950 1.00 96.00 111 VAL A N 1
ATOM 896 C CA . VAL A 1 111 ? -2.031 4.532 2.362 1.00 96.00 111 VAL A CA 1
ATOM 897 C C . VAL A 1 111 ? -1.690 4.271 3.832 1.00 96.00 111 VAL A C 1
ATOM 899 O O . VAL A 1 111 ? -2.551 3.822 4.586 1.00 96.00 111 VAL A O 1
ATOM 902 N N . ILE A 1 112 ? -0.474 4.615 4.273 1.00 94.19 112 ILE A N 1
ATOM 903 C CA . ILE A 1 112 ? -0.062 4.458 5.681 1.00 94.19 112 ILE A CA 1
ATOM 904 C C . ILE A 1 112 ? -0.929 5.313 6.606 1.00 94.19 112 ILE A C 1
ATOM 906 O O . ILE A 1 112 ? -1.397 4.830 7.638 1.00 94.19 112 ILE A O 1
ATOM 910 N N . ILE A 1 113 ? -1.152 6.577 6.239 1.00 95.69 113 ILE A N 1
ATOM 911 C CA . ILE A 1 113 ? -1.968 7.502 7.032 1.00 95.69 113 ILE A CA 1
ATOM 912 C C . ILE A 1 113 ? -3.394 6.961 7.168 1.00 95.69 113 ILE A C 1
ATOM 914 O O . ILE A 1 113 ? -3.921 6.893 8.276 1.00 95.69 113 ILE A O 1
ATOM 918 N N . LEU A 1 114 ? -4.003 6.528 6.063 1.00 95.00 114 LEU A N 1
ATOM 919 C CA . LEU A 1 114 ? -5.369 6.013 6.068 1.00 95.00 114 LEU A CA 1
ATOM 920 C C . LEU A 1 114 ? -5.497 4.726 6.893 1.00 95.00 114 LEU A C 1
ATOM 922 O O . LEU A 1 114 ? -6.441 4.595 7.673 1.00 95.00 114 LEU A O 1
ATOM 926 N N . ALA A 1 115 ? -4.536 3.805 6.770 1.00 94.12 115 ALA A N 1
ATOM 927 C CA . ALA A 1 115 ? -4.495 2.581 7.567 1.00 94.12 115 ALA A CA 1
ATOM 928 C C . ALA A 1 115 ? -4.393 2.885 9.071 1.00 94.12 115 ALA A C 1
ATOM 930 O O . ALA A 1 115 ? -5.145 2.321 9.861 1.00 94.12 115 ALA A O 1
ATOM 931 N N . SER A 1 116 ? -3.529 3.830 9.456 1.00 93.25 116 SER A N 1
ATOM 932 C CA . SER A 1 116 ? -3.357 4.265 10.849 1.00 93.25 116 SER A CA 1
ATOM 933 C C . SER A 1 116 ? -4.615 4.925 11.430 1.00 93.25 116 SER A C 1
ATOM 935 O O . SER A 1 116 ? -5.028 4.621 12.552 1.00 93.25 116 SER A O 1
ATOM 937 N N . ILE A 1 117 ? -5.280 5.787 10.651 1.00 93.38 117 ILE A N 1
ATOM 938 C CA . ILE A 1 117 ? -6.546 6.413 11.059 1.00 93.38 117 ILE A CA 1
ATOM 939 C C . ILE A 1 117 ? -7.628 5.349 11.264 1.00 93.38 117 ILE A C 1
ATOM 941 O O . ILE A 1 117 ? -8.355 5.397 12.257 1.00 93.38 117 ILE A O 1
ATOM 945 N N . LYS A 1 118 ? -7.741 4.383 10.343 1.00 91.75 118 LYS A N 1
ATOM 946 C CA . LYS A 1 118 ? -8.734 3.309 10.447 1.00 91.75 118 LYS A CA 1
ATOM 947 C C . LYS A 1 118 ? -8.477 2.425 11.668 1.00 91.75 118 LYS A C 1
ATOM 949 O O . LYS A 1 118 ? -9.427 2.165 12.399 1.00 91.75 118 LYS A O 1
ATOM 954 N N . ASP A 1 119 ? -7.230 2.032 11.914 1.00 91.25 119 ASP A N 1
ATOM 955 C CA . ASP A 1 119 ? -6.841 1.252 13.096 1.00 91.25 119 ASP A CA 1
ATOM 956 C C . ASP A 1 119 ? -7.214 1.971 14.402 1.00 91.25 119 ASP A C 1
ATOM 958 O O . ASP A 1 119 ? -7.942 1.446 15.247 1.00 91.25 119 ASP A O 1
ATOM 962 N N . SER A 1 120 ? -6.823 3.245 14.506 1.00 91.31 120 SER A N 1
ATOM 963 C CA . SER A 1 120 ? -7.122 4.095 15.663 1.00 91.31 120 SER A CA 1
ATOM 964 C C . SER A 1 120 ? -8.628 4.234 15.901 1.00 91.31 120 SER A C 1
ATOM 966 O O . SER A 1 120 ? -9.098 4.192 17.042 1.00 91.31 120 SER A O 1
ATOM 968 N N . LEU A 1 121 ? -9.409 4.378 14.826 1.00 90.31 121 LEU A N 1
ATOM 969 C CA . LEU A 1 121 ? -10.866 4.451 14.899 1.00 90.31 121 LEU A CA 1
ATOM 970 C C . LEU A 1 121 ? -11.472 3.137 15.407 1.00 90.31 121 LEU A C 1
ATOM 972 O O . LEU A 1 121 ? -12.365 3.171 16.256 1.00 90.31 121 LEU A O 1
ATOM 976 N N . SER A 1 122 ? -11.000 1.993 14.913 1.00 88.25 122 SER A N 1
ATOM 977 C CA . SER A 1 122 ? -11.473 0.673 15.339 1.00 88.25 122 SER A CA 1
ATOM 978 C C . SER A 1 122 ? -11.175 0.421 16.816 1.00 88.25 122 SER A C 1
ATOM 980 O O . SER A 1 122 ? -12.078 0.046 17.568 1.00 88.25 122 SER A O 1
ATOM 982 N N . GLN A 1 123 ? -9.963 0.752 17.266 1.00 88.44 123 GLN A N 1
ATOM 983 C CA . GLN A 1 123 ? -9.583 0.663 18.674 1.00 88.44 123 GLN A CA 1
ATOM 984 C C . GLN A 1 123 ? -10.440 1.577 19.561 1.00 88.44 123 GLN A C 1
ATOM 986 O O . GLN A 1 123 ? -10.933 1.154 20.608 1.00 88.44 123 GLN A O 1
ATOM 991 N N . THR A 1 124 ? -10.679 2.816 19.123 1.00 90.38 124 THR A N 1
ATOM 992 C CA . THR A 1 124 ? -11.517 3.777 19.857 1.00 90.38 124 THR A CA 1
ATOM 993 C C . THR A 1 124 ? -12.956 3.274 19.997 1.00 90.38 124 THR A C 1
ATOM 995 O O . THR A 1 124 ? -13.552 3.377 21.071 1.00 90.38 124 THR A O 1
ATOM 998 N N . ARG A 1 125 ? -13.531 2.696 18.932 1.00 88.25 125 ARG A N 1
ATOM 999 C CA . ARG A 1 125 ? -14.881 2.107 18.970 1.00 88.25 125 ARG A CA 1
ATOM 1000 C C . ARG A 1 125 ? -14.960 0.947 19.956 1.00 88.25 125 ARG A C 1
ATOM 1002 O O . ARG A 1 125 ? -15.889 0.916 20.760 1.00 88.25 125 ARG A O 1
ATOM 1009 N N . TYR A 1 126 ? -13.978 0.047 19.925 1.00 88.56 126 TYR A N 1
ATOM 1010 C CA . TYR A 1 126 ? -13.904 -1.081 20.852 1.00 88.56 126 TYR A CA 1
ATOM 1011 C C . TYR A 1 126 ? -13.820 -0.615 22.313 1.00 88.56 126 TYR A C 1
ATOM 1013 O O . TYR A 1 126 ? -14.607 -1.044 23.157 1.00 88.56 126 TYR A O 1
ATOM 1021 N N . GLN A 1 127 ? -12.934 0.339 22.607 1.00 90.12 127 GLN A N 1
ATOM 1022 C CA . GLN A 1 127 ? -12.800 0.915 23.948 1.00 90.12 127 GLN A CA 1
ATOM 1023 C C . GLN A 1 127 ? -14.086 1.610 24.416 1.00 90.12 127 GLN A C 1
ATOM 1025 O O . GLN A 1 127 ? -14.495 1.440 25.564 1.00 90.12 127 GLN A O 1
ATOM 1030 N N . SER A 1 128 ? -14.758 2.354 23.531 1.00 89.06 128 SER A N 1
ATOM 1031 C CA . SER A 1 128 ? -16.029 3.011 23.850 1.00 89.06 128 SER A CA 1
ATOM 1032 C C . SER A 1 128 ? -17.140 2.004 24.157 1.00 89.06 128 SER A C 1
ATOM 1034 O O . SER A 1 128 ? -17.886 2.198 25.118 1.00 89.06 128 SER A O 1
ATOM 1036 N N . ALA A 1 129 ? -17.237 0.918 23.385 1.00 88.06 129 ALA A N 1
ATOM 1037 C CA . ALA A 1 129 ? -18.202 -0.148 23.635 1.00 88.06 129 ALA A CA 1
ATOM 1038 C C . ALA A 1 129 ? -17.942 -0.858 24.971 1.00 88.06 129 ALA A C 1
ATOM 1040 O O . ALA A 1 129 ? -18.870 -1.013 25.763 1.00 88.06 129 ALA A O 1
ATOM 1041 N N . SER A 1 130 ? -16.683 -1.186 25.272 1.00 89.38 130 SER A N 1
ATOM 1042 C CA . SER A 1 130 ? -16.313 -1.791 26.557 1.00 89.38 130 SER A CA 1
ATOM 1043 C C . SER A 1 130 ? -16.633 -0.875 27.741 1.00 89.38 130 SER A C 1
ATOM 1045 O O . SER A 1 130 ? -17.164 -1.328 28.754 1.00 89.38 130 SER A O 1
ATOM 1047 N N . LEU A 1 131 ? -16.375 0.432 27.617 1.00 92.88 131 LEU A N 1
ATOM 1048 C CA . LEU A 1 131 ? -16.702 1.389 28.674 1.00 92.88 131 LEU A CA 1
ATOM 1049 C C . LEU A 1 131 ? -18.217 1.474 28.919 1.00 92.88 131 LEU A C 1
ATOM 1051 O O . LEU A 1 131 ? -18.643 1.541 30.070 1.00 92.88 131 LEU A O 1
ATOM 1055 N N . ARG A 1 132 ? -19.035 1.442 27.858 1.00 92.38 132 ARG A N 1
ATOM 1056 C CA . ARG A 1 132 ? -20.503 1.398 27.985 1.00 92.38 132 ARG A CA 1
ATOM 1057 C C . ARG A 1 132 ? -20.963 0.157 28.745 1.00 92.38 132 ARG A C 1
ATOM 1059 O O . ARG A 1 132 ? -21.765 0.283 29.661 1.00 92.38 132 ARG A O 1
ATOM 1066 N N . GLU A 1 133 ? -20.408 -1.008 28.426 1.00 91.12 133 GLU A N 1
ATOM 1067 C CA . GLU A 1 133 ? -20.732 -2.257 29.122 1.00 91.12 133 GLU A CA 1
ATOM 1068 C C . GLU A 1 133 ? -20.372 -2.198 30.617 1.00 91.12 133 GLU A C 1
ATOM 1070 O O . GLU A 1 133 ? -21.168 -2.592 31.472 1.00 91.12 133 GLU A O 1
ATOM 1075 N N . GLN A 1 134 ? -19.207 -1.638 30.952 1.00 92.75 134 GLN A N 1
ATOM 1076 C CA . GLN A 1 134 ? -18.788 -1.448 32.344 1.00 92.75 134 GLN A CA 1
ATOM 1077 C C . GLN A 1 134 ? -19.708 -0.478 33.102 1.00 92.75 134 GLN A C 1
ATOM 1079 O O . GLN A 1 134 ? -20.065 -0.736 34.255 1.00 92.75 134 GLN A O 1
ATOM 1084 N N . LEU A 1 135 ? -20.123 0.621 32.461 1.00 94.38 135 LEU A N 1
ATOM 1085 C CA . LEU A 1 135 ? -21.070 1.579 33.038 1.00 94.38 135 LEU A CA 1
ATOM 1086 C C . LEU A 1 135 ? -22.439 0.936 33.288 1.00 94.38 135 LEU A C 1
ATOM 1088 O O . LEU A 1 135 ? -23.002 1.101 34.373 1.00 94.38 135 LEU A O 1
ATOM 1092 N N . ASP A 1 136 ? -22.941 0.150 32.338 1.00 94.38 136 ASP A N 1
ATOM 1093 C CA . ASP A 1 136 ? -24.206 -0.573 32.478 1.00 94.38 136 ASP A CA 1
ATOM 1094 C C . ASP A 1 136 ? -24.142 -1.614 33.603 1.00 94.38 136 ASP A C 1
ATOM 1096 O O . ASP A 1 136 ? -25.071 -1.726 34.409 1.00 94.38 136 ASP A O 1
ATOM 1100 N N . ALA A 1 137 ? -23.035 -2.353 33.716 1.00 93.12 137 ALA A N 1
ATOM 1101 C CA . ALA A 1 137 ? -22.820 -3.308 34.801 1.00 93.12 137 ALA A CA 1
ATOM 1102 C C . ALA A 1 137 ? -22.773 -2.618 36.177 1.00 93.12 137 ALA A C 1
ATOM 1104 O O . ALA A 1 137 ? -23.385 -3.097 37.140 1.00 93.12 137 ALA A O 1
ATOM 1105 N N . CYS A 1 138 ? -22.101 -1.467 36.267 1.00 93.31 138 CYS A N 1
ATOM 1106 C CA . CYS A 1 138 ? -22.047 -0.651 37.479 1.00 93.31 138 CYS A CA 1
ATOM 1107 C C . CYS A 1 138 ? -23.437 -0.126 37.869 1.00 93.31 138 CYS A C 1
ATOM 1109 O O . CYS A 1 138 ? -23.847 -0.251 39.027 1.00 93.31 138 CYS A O 1
ATOM 1111 N N . SER A 1 139 ? -24.200 0.381 36.897 1.00 94.25 139 SER A N 1
ATOM 1112 C CA . SER A 1 139 ? -25.576 0.844 37.099 1.00 94.25 139 SER A CA 1
ATOM 1113 C C . SER A 1 139 ? -26.480 -0.279 37.617 1.00 94.25 139 SER A C 1
ATOM 1115 O O . SER A 1 139 ? -27.142 -0.117 38.644 1.00 94.25 139 SER A O 1
ATOM 1117 N N . ARG A 1 140 ? -26.444 -1.463 36.989 1.00 94.00 140 ARG A N 1
ATOM 1118 C CA . ARG A 1 140 ? -27.221 -2.638 37.428 1.00 94.00 140 ARG A CA 1
ATOM 1119 C C . ARG A 1 140 ? -26.854 -3.086 38.838 1.00 94.00 140 ARG A C 1
ATOM 1121 O O . ARG A 1 140 ? -27.741 -3.402 39.629 1.00 94.00 140 ARG A O 1
ATOM 1128 N N . THR A 1 141 ? -25.563 -3.106 39.157 1.00 93.50 141 THR A N 1
ATOM 1129 C CA . THR A 1 141 ? -25.071 -3.478 40.491 1.00 93.50 141 THR A CA 1
ATOM 1130 C C . THR A 1 141 ? -25.537 -2.474 41.541 1.00 93.50 141 THR A C 1
ATOM 1132 O O . THR A 1 141 ? -26.039 -2.870 42.591 1.00 93.50 141 THR A O 1
ATOM 1135 N N . SER A 1 142 ? -25.460 -1.181 41.224 1.00 91.38 142 SER A N 1
ATOM 1136 C CA . SER A 1 142 ? -25.927 -0.102 42.098 1.00 91.38 142 SER A CA 1
ATOM 1137 C C . SER A 1 142 ? -27.434 -0.191 42.341 1.00 91.38 142 SER A C 1
ATOM 1139 O O . SER A 1 142 ? -27.881 -0.144 43.484 1.00 91.38 142 SER A O 1
ATOM 1141 N N . GLN A 1 143 ? -28.226 -0.410 41.288 1.00 92.94 143 GLN A N 1
ATOM 1142 C CA . GLN A 1 143 ? -29.676 -0.563 41.406 1.00 92.94 143 GLN A CA 1
ATOM 1143 C C . GLN A 1 143 ? -30.056 -1.793 42.236 1.00 92.94 143 GLN A C 1
ATOM 1145 O O . GLN A 1 143 ? -30.979 -1.735 43.047 1.00 92.94 143 GLN A O 1
ATOM 1150 N N . LYS A 1 144 ? -29.338 -2.908 42.057 1.00 93.19 144 L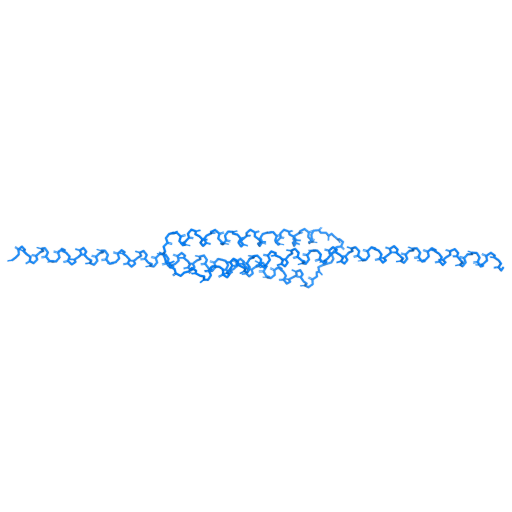YS A N 1
ATOM 1151 C CA . LYS A 1 144 ? -29.539 -4.117 42.859 1.00 93.19 144 LYS A CA 1
ATOM 1152 C C . LYS A 1 144 ? -29.256 -3.851 44.339 1.00 93.19 144 LYS A C 1
ATOM 1154 O O . LYS A 1 144 ? -30.093 -4.187 45.167 1.00 93.19 144 LYS A O 1
ATOM 1159 N N . ALA A 1 145 ? -28.146 -3.184 44.655 1.00 91.19 145 ALA A N 1
ATOM 1160 C CA . ALA A 1 145 ? -27.805 -2.816 46.028 1.00 91.19 145 ALA A CA 1
ATOM 1161 C C . ALA A 1 145 ? -28.863 -1.898 46.671 1.00 91.19 145 ALA A C 1
ATOM 1163 O O . ALA A 1 145 ? -29.238 -2.111 47.821 1.00 91.19 145 ALA A O 1
ATOM 1164 N N . ILE A 1 146 ? -29.394 -0.921 45.924 1.00 92.12 146 ILE A N 1
ATOM 1165 C CA . ILE A 1 146 ? -30.492 -0.054 46.389 1.00 92.12 146 ILE A CA 1
ATOM 1166 C C . ILE A 1 146 ? -31.757 -0.873 46.673 1.00 92.12 146 ILE A C 1
ATOM 1168 O O . ILE A 1 146 ? -32.388 -0.703 47.715 1.00 92.12 146 ILE A O 1
ATOM 1172 N N . ASN A 1 147 ? -32.132 -1.776 45.765 1.00 91.62 147 ASN A N 1
ATOM 1173 C CA . ASN A 1 147 ? -33.310 -2.622 45.943 1.00 91.62 147 ASN A CA 1
ATOM 1174 C C . ASN A 1 147 ? -33.165 -3.568 47.147 1.00 91.62 147 ASN A C 1
ATOM 1176 O O . ASN A 1 147 ? -34.143 -3.796 47.855 1.00 91.62 147 ASN A O 1
ATOM 1180 N N . ASP A 1 148 ? -31.964 -4.099 47.384 1.00 89.56 148 ASP A N 1
ATOM 1181 C CA . ASP A 1 148 ? -31.676 -4.965 48.529 1.00 89.56 148 ASP A CA 1
ATOM 1182 C C . ASP A 1 148 ? -31.729 -4.177 49.852 1.00 89.56 148 ASP A C 1
ATOM 1184 O O . ASP A 1 148 ? -32.333 -4.645 50.815 1.00 89.56 148 ASP A O 1
ATOM 1188 N N . LEU A 1 149 ? -31.197 -2.947 49.889 1.00 85.94 149 LEU A N 1
ATOM 1189 C CA . LEU A 1 149 ? -31.318 -2.045 51.044 1.00 85.94 149 LEU A CA 1
ATOM 1190 C C . LEU A 1 149 ? -32.780 -1.707 51.367 1.00 85.94 149 LEU A C 1
ATOM 1192 O O . LEU A 1 149 ? -33.179 -1.765 52.526 1.00 85.94 149 LEU A O 1
ATOM 1196 N N . ASN A 1 150 ? -33.594 -1.409 50.353 1.00 85.44 150 ASN A N 1
ATOM 1197 C CA . ASN A 1 150 ? -35.017 -1.104 50.534 1.00 85.44 150 ASN A CA 1
ATOM 1198 C C . ASN A 1 150 ? -35.858 -2.311 50.982 1.00 85.44 150 ASN A C 1
ATOM 1200 O O . ASN A 1 150 ? -36.989 -2.122 51.407 1.00 85.44 150 ASN A O 1
ATOM 1204 N N . ARG A 1 151 ? -35.349 -3.544 50.863 1.00 81.06 151 ARG A N 1
ATOM 1205 C CA . ARG A 1 151 ? -36.008 -4.756 51.386 1.00 81.06 151 ARG A CA 1
ATOM 1206 C C . ARG A 1 151 ? -35.654 -5.060 52.841 1.00 81.06 151 ARG A C 1
ATOM 1208 O O . ARG A 1 151 ? -36.327 -5.881 53.456 1.00 81.06 151 ARG A O 1
ATOM 1215 N N . LEU A 1 152 ? -34.573 -4.473 53.351 1.00 73.12 152 LEU A N 1
ATOM 1216 C CA . LEU A 1 152 ? -34.101 -4.646 54.728 1.00 73.12 152 LEU A CA 1
ATOM 1217 C C . LEU A 1 152 ? -34.719 -3.630 55.704 1.00 73.12 152 LEU A C 1
ATOM 1219 O O . LEU A 1 152 ? -34.548 -3.789 56.911 1.00 73.12 152 LEU A O 1
ATOM 1223 N N . HIS A 1 153 ? -35.416 -2.617 55.185 1.00 54.12 153 HIS A N 1
ATOM 1224 C CA . HIS A 1 153 ? -36.189 -1.625 55.933 1.00 54.12 153 HIS A CA 1
ATOM 1225 C C . HIS A 1 153 ? -37.684 -1.929 55.817 1.00 54.12 153 HIS A C 1
ATOM 1227 O O . HIS A 1 153 ? -38.388 -1.748 56.834 1.00 54.12 153 HIS A O 1
#

Foldseek 3Di:
DVVVVVVVVVVVVVVVVVVVVVVVVVVVVVVVVVVLVVLLVVLVVLLVVLVVVLVVQDDLDPVSLVVLVVSLVSLLVSLVVSVVSLVVQVPDPVDDDDPVSVVSVVVSVVSNVSSVVSNVVSVVNNVVVVVVVVVVVVVVVVVVVVVVVVVVD